Protein AF-A0A7W0M5Y1-F1 (afdb_monomer)

Foldseek 3Di:
DCPVVVVVVVVVVVVVVVVLVVVLVQLQVLQVVVAWDWDDDPNDIDTHRHHPVNSVVSVVD

Radius of gyration: 15.65 Å; Cα contacts (8 Å, |Δi|>4): 41; chains: 1; bounding box: 40×18×38 Å

Nearest PDB structures (foldseek):
  6ekm-assembly1_A  TM=3.727E-01  e=5.730E+00  Mus musculus
  4aez-assembly3_H  TM=3.314E-01  e=8.074E+00  Schizosaccharomyces pombe
  6kto-assembly1_A  TM=3.734E-01  e=9.261E+00  Homo sapiens
  6ekl-assembly1_A  TM=3.500E-01  e=8.074E+00  Mus musculus

Mean predicted aligned error: 8.55 Å

Secondary structure (DSSP, 8-state):
--HHHHHHHHHHHHHHHHHHHHHHHHHHHHHHHT--EEEEETTEEEEEPPPHHHHHHTTT-

Structure (mmCIF, N/CA/C/O backbone):
data_AF-A0A7W0M5Y1-F1
#
_entry.id   AF-A0A7W0M5Y1-F1
#
loop_
_atom_site.group_PDB
_atom_site.id
_atom_site.type_symbol
_atom_site.label_atom_id
_atom_site.label_alt_id
_atom_site.label_comp_id
_atom_site.label_asym_id
_atom_site.label_entity_id
_atom_site.label_seq_id
_atom_site.pdbx_PDB_ins_code
_atom_site.Cartn_x
_atom_site.Cartn_y
_atom_site.Cartn_z
_atom_site.occupancy
_atom_site.B_iso_or_equiv
_atom_site.auth_seq_id
_atom_site.auth_comp_id
_atom_site.auth_asym_id
_atom_site.auth_atom_id
_atom_site.pdbx_PDB_model_num
ATOM 1 N N . MET A 1 1 ? 31.957 -6.254 -25.204 1.00 49.38 1 MET A N 1
ATOM 2 C CA . MET A 1 1 ? 31.630 -5.703 -23.873 1.00 49.38 1 MET A CA 1
ATOM 3 C C . MET A 1 1 ? 30.254 -5.069 -24.024 1.00 49.38 1 MET A C 1
ATOM 5 O O . MET A 1 1 ? 30.145 -4.086 -24.740 1.00 49.38 1 MET A O 1
ATOM 9 N N . ASN A 1 2 ? 29.197 -5.720 -23.530 1.00 52.53 2 ASN A N 1
ATOM 10 C CA . ASN A 1 2 ? 27.805 -5.319 -23.785 1.00 52.53 2 ASN A CA 1
ATOM 11 C C . ASN A 1 2 ? 27.381 -4.256 -22.765 1.00 52.53 2 ASN A C 1
ATOM 13 O O . ASN A 1 2 ? 26.703 -4.561 -21.788 1.00 52.53 2 ASN A O 1
ATOM 17 N N . VAL A 1 3 ? 27.841 -3.025 -22.984 1.00 58.84 3 VAL A N 1
ATOM 18 C CA . VAL A 1 3 ? 27.680 -1.883 -22.065 1.00 58.84 3 VAL A CA 1
ATOM 19 C C . VAL A 1 3 ? 26.199 -1.540 -21.814 1.00 58.84 3 VAL A C 1
ATOM 21 O O . VAL A 1 3 ? 25.835 -1.094 -20.730 1.00 58.84 3 VAL A O 1
ATOM 24 N N . ASP A 1 4 ? 25.321 -1.855 -22.771 1.00 61.97 4 ASP A N 1
ATOM 25 C CA . ASP A 1 4 ? 23.881 -1.567 -22.709 1.00 61.97 4 ASP A CA 1
ATOM 26 C C . ASP A 1 4 ? 23.107 -2.421 -21.688 1.00 61.97 4 ASP A C 1
ATOM 28 O O . ASP A 1 4 ? 22.036 -2.024 -21.219 1.00 61.97 4 ASP A O 1
ATOM 32 N N . ASN A 1 5 ? 23.614 -3.611 -21.347 1.00 61.19 5 ASN A N 1
ATOM 33 C CA . ASN A 1 5 ? 22.919 -4.527 -20.439 1.00 61.19 5 ASN A CA 1
ATOM 34 C C . ASN A 1 5 ? 23.143 -4.149 -18.965 1.00 61.19 5 ASN A C 1
ATOM 36 O O . ASN A 1 5 ? 22.215 -4.218 -18.157 1.00 61.19 5 ASN A O 1
ATOM 40 N N . ASP A 1 6 ? 24.348 -3.681 -18.633 1.00 61.41 6 ASP A N 1
ATOM 41 C CA . ASP A 1 6 ? 24.705 -3.258 -17.274 1.00 61.41 6 ASP A CA 1
ATOM 42 C C . ASP A 1 6 ? 24.037 -1.926 -16.898 1.00 61.41 6 ASP A C 1
ATOM 44 O O . ASP A 1 6 ? 23.559 -1.758 -15.774 1.00 61.41 6 ASP A O 1
ATOM 48 N N . GLU A 1 7 ? 23.909 -0.999 -17.853 1.00 63.41 7 GLU A N 1
ATOM 49 C CA . GLU A 1 7 ? 23.293 0.310 -17.613 1.00 63.41 7 GLU A CA 1
ATOM 50 C C . GLU A 1 7 ? 21.773 0.212 -17.375 1.00 63.41 7 GLU A C 1
ATOM 52 O O . GLU A 1 7 ? 21.208 0.897 -16.515 1.00 63.41 7 GLU A O 1
ATOM 57 N N . ARG A 1 8 ? 21.096 -0.701 -18.089 1.00 62.22 8 ARG A N 1
ATOM 58 C CA . ARG A 1 8 ? 19.681 -1.030 -17.850 1.00 62.22 8 ARG A CA 1
ATOM 59 C C . ARG A 1 8 ? 19.480 -1.675 -16.484 1.00 62.22 8 ARG A C 1
ATOM 61 O O . ARG A 1 8 ? 18.564 -1.281 -15.761 1.00 62.22 8 ARG A O 1
ATOM 68 N N . ALA A 1 9 ? 20.338 -2.627 -16.120 1.00 62.84 9 ALA A N 1
ATOM 69 C CA . ALA A 1 9 ? 20.273 -3.302 -14.828 1.00 62.84 9 ALA A CA 1
ATOM 70 C C . ALA A 1 9 ? 20.459 -2.325 -13.653 1.00 62.84 9 ALA A C 1
ATOM 72 O O . ALA A 1 9 ? 19.770 -2.453 -12.640 1.00 62.84 9 ALA A O 1
ATOM 73 N N . PHE A 1 10 ? 21.336 -1.326 -13.795 1.00 61.44 10 PHE A N 1
ATOM 74 C CA . PHE A 1 10 ? 21.529 -0.274 -12.795 1.00 61.44 10 PHE A CA 1
ATOM 75 C C . PHE A 1 10 ? 20.272 0.595 -12.620 1.00 61.44 10 PHE A C 1
ATOM 77 O O . PHE A 1 10 ? 19.746 0.703 -11.512 1.00 61.44 10 PHE A O 1
ATOM 84 N N . LYS A 1 11 ? 19.706 1.115 -13.720 1.00 76.81 11 LYS A N 1
ATOM 85 C CA . LYS A 1 11 ? 18.480 1.939 -13.680 1.00 76.81 11 LYS A CA 1
ATOM 86 C C . LYS A 1 11 ? 17.277 1.187 -13.097 1.00 76.81 11 LYS A C 1
ATOM 88 O O . LYS A 1 11 ? 16.484 1.770 -12.363 1.00 76.81 11 LYS A O 1
ATOM 93 N N . LEU A 1 12 ? 17.143 -0.108 -13.388 1.00 72.44 12 LEU A N 1
ATOM 94 C CA . LEU A 1 12 ? 16.078 -0.957 -12.839 1.00 72.44 12 LEU A CA 1
ATOM 95 C C . LEU A 1 12 ? 16.180 -1.123 -11.316 1.00 72.44 12 LEU A C 1
ATOM 97 O O . LEU A 1 12 ? 15.161 -1.024 -10.632 1.00 72.44 12 LEU A O 1
ATOM 101 N N . LYS A 1 13 ? 17.392 -1.317 -10.778 1.00 76.50 13 LYS A N 1
ATOM 102 C CA . LYS A 1 13 ? 17.614 -1.432 -9.325 1.00 76.50 13 LYS A CA 1
ATOM 103 C C . LYS A 1 13 ? 17.216 -0.157 -8.582 1.00 76.50 13 LYS A C 1
ATOM 105 O O . LYS A 1 13 ? 16.575 -0.234 -7.533 1.00 76.50 13 LYS A O 1
ATOM 110 N N . ASP A 1 14 ? 17.533 1.005 -9.144 1.00 85.12 14 ASP A N 1
ATOM 111 C CA . ASP A 1 14 ? 17.178 2.292 -8.540 1.00 85.12 14 ASP A CA 1
ATOM 112 C C . ASP A 1 14 ? 15.664 2.537 -8.543 1.00 85.12 14 ASP A C 1
ATOM 114 O O . ASP A 1 14 ? 15.099 3.006 -7.546 1.00 85.12 14 ASP A O 1
ATOM 118 N N . ILE A 1 15 ? 14.991 2.164 -9.636 1.00 86.88 15 ILE A N 1
ATOM 119 C CA . ILE A 1 15 ? 13.531 2.241 -9.765 1.00 86.88 15 ILE A CA 1
ATOM 120 C C . ILE A 1 15 ? 12.851 1.315 -8.752 1.00 86.88 15 ILE A C 1
ATOM 122 O O . ILE A 1 15 ? 11.940 1.746 -8.040 1.00 86.88 15 ILE A O 1
ATOM 126 N N . GLU A 1 16 ? 13.309 0.067 -8.628 1.00 90.31 16 GLU A N 1
ATOM 127 C CA . GLU A 1 16 ? 12.760 -0.884 -7.658 1.00 90.31 16 GLU A CA 1
ATOM 128 C C . GLU A 1 16 ? 12.917 -0.370 -6.219 1.00 90.31 16 GLU A C 1
ATOM 130 O O . GLU A 1 16 ? 11.965 -0.389 -5.433 1.00 90.31 16 GLU A O 1
ATOM 135 N N . ALA A 1 17 ? 14.096 0.153 -5.873 1.00 89.38 17 ALA A N 1
ATOM 136 C CA . ALA A 1 17 ? 14.348 0.713 -4.552 1.00 89.38 17 ALA A CA 1
ATOM 137 C C . ALA A 1 17 ? 13.438 1.919 -4.255 1.00 89.38 17 ALA A C 1
ATOM 139 O O . ALA A 1 17 ? 12.919 2.049 -3.143 1.00 89.38 17 ALA A O 1
ATOM 140 N N . ALA A 1 18 ? 13.207 2.793 -5.240 1.00 90.31 18 ALA A N 1
ATOM 141 C CA . ALA A 1 18 ? 12.287 3.919 -5.103 1.00 90.31 18 ALA A CA 1
ATOM 142 C C . ALA A 1 18 ? 10.837 3.459 -4.878 1.00 90.31 18 ALA A C 1
ATOM 144 O O . ALA A 1 18 ? 10.172 3.962 -3.969 1.00 90.31 18 ALA A O 1
ATOM 145 N N . LEU A 1 19 ? 10.377 2.461 -5.637 1.00 90.94 19 LEU A N 1
ATOM 146 C CA . LEU A 1 19 ? 9.052 1.853 -5.484 1.00 90.94 19 LEU A CA 1
ATOM 147 C C . LEU A 1 19 ? 8.864 1.224 -4.100 1.00 90.94 19 LEU A C 1
ATOM 149 O O . LEU A 1 19 ? 7.850 1.475 -3.449 1.00 90.94 19 LEU A O 1
ATOM 153 N N . ARG A 1 20 ? 9.854 0.473 -3.602 1.00 91.62 20 ARG A N 1
ATOM 154 C CA . ARG A 1 20 ? 9.813 -0.119 -2.252 1.00 91.62 20 ARG A CA 1
ATOM 155 C C . ARG A 1 20 ? 9.669 0.949 -1.168 1.00 91.62 20 ARG A C 1
ATOM 157 O O . ARG A 1 20 ? 8.837 0.804 -0.273 1.00 91.62 20 ARG A O 1
ATOM 164 N N . ARG A 1 21 ? 10.421 2.052 -1.271 1.00 92.44 21 ARG A N 1
ATOM 165 C CA . ARG A 1 21 ? 10.303 3.187 -0.337 1.00 92.44 21 ARG A CA 1
ATOM 166 C C . ARG A 1 21 ? 8.926 3.847 -0.405 1.00 92.44 21 ARG A C 1
ATOM 168 O O . ARG A 1 21 ? 8.343 4.142 0.639 1.00 92.44 21 ARG A O 1
ATOM 175 N N . ALA A 1 22 ? 8.398 4.062 -1.609 1.00 92.12 22 ALA A N 1
ATOM 176 C CA . ALA A 1 22 ? 7.071 4.641 -1.800 1.00 92.12 22 ALA A CA 1
ATOM 177 C C . ALA A 1 22 ? 5.976 3.754 -1.184 1.00 92.12 22 ALA A C 1
ATOM 179 O O . ALA A 1 22 ? 5.141 4.250 -0.427 1.00 92.12 22 ALA A O 1
ATOM 180 N N . ALA A 1 23 ? 6.038 2.441 -1.422 1.00 91.88 23 ALA A N 1
ATOM 181 C CA . ALA A 1 23 ? 5.105 1.469 -0.860 1.00 91.88 23 ALA A CA 1
ATOM 182 C C . ALA A 1 23 ? 5.155 1.432 0.676 1.00 91.88 23 ALA A C 1
ATOM 184 O O . ALA A 1 23 ? 4.112 1.463 1.32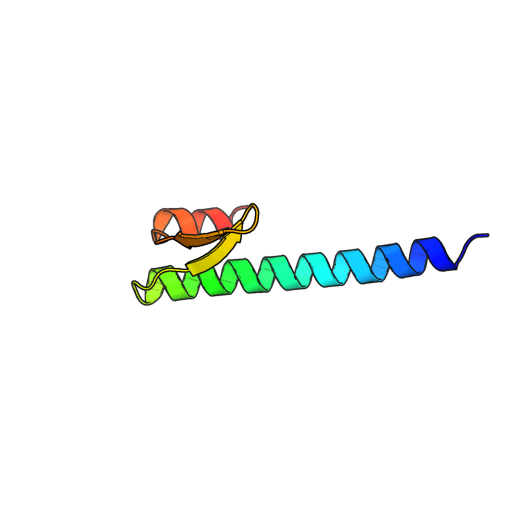8 1.00 91.88 23 ALA A O 1
ATOM 185 N N . ALA A 1 24 ? 6.356 1.428 1.265 1.00 92.19 24 ALA A N 1
ATOM 186 C CA . ALA A 1 24 ? 6.522 1.463 2.717 1.00 92.19 24 ALA A CA 1
ATOM 187 C C . ALA A 1 24 ? 5.908 2.730 3.333 1.00 92.19 24 ALA A C 1
ATOM 189 O O . ALA A 1 24 ? 5.218 2.670 4.351 1.00 92.19 24 ALA A O 1
ATOM 190 N N . ARG A 1 25 ? 6.110 3.886 2.688 1.00 93.62 25 ARG A N 1
ATOM 191 C CA . ARG A 1 25 ? 5.528 5.155 3.137 1.00 93.62 25 ARG A CA 1
ATOM 192 C C . ARG A 1 25 ? 4.004 5.163 3.027 1.00 93.62 25 ARG A C 1
ATOM 194 O O . ARG A 1 25 ? 3.358 5.616 3.964 1.00 93.62 25 ARG A O 1
ATOM 201 N N . ALA A 1 26 ? 3.447 4.652 1.930 1.00 93.00 26 ALA A N 1
ATOM 202 C CA . ALA A 1 26 ? 2.001 4.558 1.741 1.00 93.00 26 ALA A CA 1
ATOM 203 C C . ALA A 1 26 ? 1.344 3.691 2.826 1.00 93.00 26 ALA A C 1
ATOM 205 O O . ALA A 1 26 ? 0.381 4.126 3.448 1.00 93.00 26 ALA A O 1
ATOM 206 N N . ARG A 1 27 ? 1.919 2.515 3.120 1.00 93.44 27 ARG A N 1
ATOM 207 C CA . ARG A 1 27 ? 1.435 1.608 4.177 1.00 93.44 27 ARG A CA 1
ATOM 208 C C . ARG A 1 27 ? 1.471 2.243 5.563 1.00 93.44 27 ARG A C 1
ATOM 210 O O . ARG A 1 27 ? 0.534 2.077 6.332 1.00 93.44 27 ARG A O 1
ATOM 217 N N . ARG A 1 28 ? 2.526 3.002 5.865 1.00 91.69 28 ARG A N 1
ATOM 218 C CA . ARG A 1 28 ? 2.630 3.734 7.130 1.00 91.69 28 ARG A CA 1
ATOM 219 C C . ARG A 1 28 ? 1.550 4.807 7.265 1.00 91.69 28 ARG A C 1
ATOM 221 O O . ARG A 1 28 ? 0.884 4.845 8.288 1.00 91.69 28 ARG A O 1
ATOM 228 N N . ILE A 1 29 ? 1.370 5.644 6.241 1.00 92.75 29 ILE A N 1
ATOM 229 C CA . ILE A 1 29 ? 0.334 6.688 6.257 1.00 92.75 29 ILE A CA 1
ATOM 230 C C . ILE A 1 29 ? -1.042 6.044 6.419 1.00 92.75 29 ILE A C 1
ATOM 232 O O . ILE A 1 29 ? -1.795 6.462 7.280 1.00 92.75 29 ILE A O 1
ATOM 236 N N . ALA A 1 30 ? -1.327 4.987 5.656 1.00 94.25 30 ALA A N 1
ATOM 237 C CA . ALA A 1 30 ? -2.577 4.240 5.735 1.00 94.25 30 ALA A CA 1
ATOM 238 C C . ALA A 1 30 ? -2.884 3.714 7.147 1.00 94.25 30 ALA A C 1
ATOM 240 O O . ALA A 1 30 ? -4.008 3.867 7.621 1.00 94.25 30 ALA A O 1
ATOM 241 N N . ALA A 1 31 ? -1.880 3.152 7.829 1.00 92.56 31 ALA A N 1
ATOM 242 C CA . ALA A 1 31 ? -2.016 2.717 9.216 1.00 92.56 31 ALA A CA 1
ATOM 243 C C . ALA A 1 31 ? -2.270 3.903 10.168 1.00 92.56 31 ALA A C 1
ATOM 245 O O . ALA A 1 31 ? -3.175 3.832 10.993 1.00 92.56 31 ALA A O 1
ATOM 246 N N . GLU A 1 32 ? -1.523 5.006 10.017 1.00 92.88 32 GLU A N 1
ATOM 247 C CA . GLU A 1 32 ? -1.660 6.225 10.836 1.00 92.88 32 GLU A CA 1
ATOM 248 C C . GLU A 1 32 ? -3.030 6.914 10.649 1.00 92.88 32 GLU A C 1
ATOM 250 O O . GLU A 1 32 ? -3.585 7.459 11.600 1.00 92.88 32 GLU A O 1
ATOM 255 N N . THR A 1 33 ? -3.588 6.906 9.434 1.00 94.31 33 THR A N 1
ATOM 256 C CA . THR A 1 33 ? -4.845 7.600 9.100 1.00 94.31 33 THR A CA 1
ATOM 257 C C . THR A 1 33 ? -6.076 6.700 9.125 1.00 94.31 33 THR A C 1
ATOM 259 O O . THR A 1 33 ? -7.184 7.189 8.906 1.00 94.31 33 THR A O 1
ATOM 262 N N . GLY A 1 34 ? -5.913 5.396 9.364 1.00 92.69 34 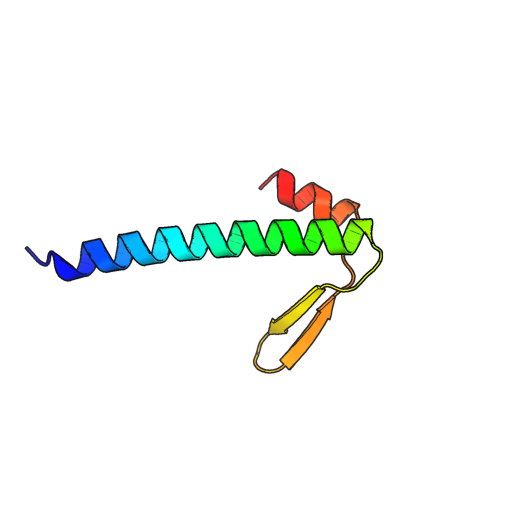GLY A N 1
ATOM 263 C CA . GLY A 1 34 ? -7.015 4.432 9.342 1.00 92.69 34 GLY A CA 1
ATOM 264 C C . GLY A 1 34 ? -7.663 4.278 7.961 1.00 92.69 34 GLY A C 1
ATOM 265 O O . GLY A 1 34 ? -8.856 3.997 7.863 1.00 92.69 34 GLY A O 1
ATOM 266 N N . THR A 1 35 ? -6.899 4.486 6.887 1.00 94.81 35 THR A N 1
ATOM 267 C CA . THR A 1 35 ? -7.376 4.389 5.495 1.00 94.81 35 THR A CA 1
ATOM 268 C C . THR A 1 35 ? -6.731 3.203 4.780 1.00 94.81 35 THR A C 1
ATOM 270 O O . THR A 1 35 ? -5.575 2.902 5.069 1.00 94.81 35 THR A O 1
ATOM 273 N N . PRO A 1 36 ? -7.398 2.551 3.814 1.00 95.44 36 PRO A N 1
ATOM 274 C CA . PRO A 1 36 ? -6.816 1.415 3.105 1.00 95.44 36 PRO A CA 1
ATOM 275 C C . PRO A 1 36 ? -5.704 1.843 2.136 1.00 95.44 36 PRO A C 1
ATOM 277 O O . PRO A 1 36 ? -5.729 2.933 1.561 1.00 95.44 36 PRO A O 1
ATOM 280 N N . VAL A 1 37 ? -4.745 0.948 1.896 1.00 95.56 37 VAL A N 1
ATOM 281 C CA . VA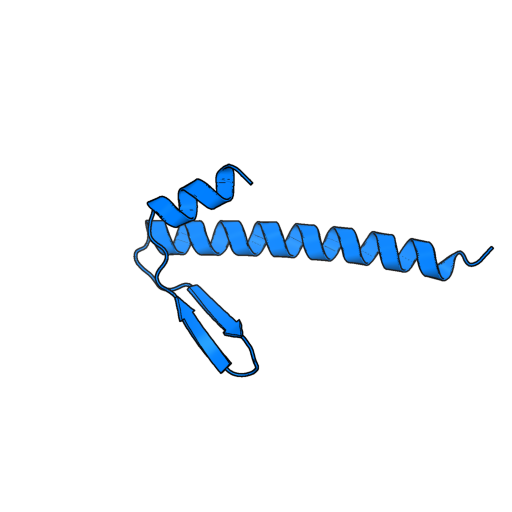L A 1 37 ? -3.823 1.045 0.758 1.00 95.56 37 VAL A CA 1
ATOM 282 C C . VAL A 1 37 ? -4.488 0.404 -0.452 1.00 95.56 37 VAL A C 1
ATOM 284 O O . VAL A 1 37 ? -4.882 -0.759 -0.395 1.00 95.56 37 VAL A O 1
ATOM 287 N N . VAL A 1 38 ? -4.559 1.144 -1.557 1.00 94.62 38 VAL A N 1
ATOM 288 C CA . VAL A 1 38 ? -5.147 0.671 -2.817 1.00 94.62 38 VAL A CA 1
ATOM 289 C C . VAL A 1 38 ? -4.044 0.379 -3.832 1.00 94.62 38 VAL A C 1
ATOM 291 O O . VAL A 1 38 ? -3.197 1.233 -4.094 1.00 94.62 38 VAL A O 1
ATOM 294 N N . TYR A 1 39 ? -4.026 -0.824 -4.404 1.00 92.94 39 TYR A N 1
ATOM 295 C CA . TYR A 1 39 ? -3.057 -1.223 -5.434 1.00 92.94 39 TYR A CA 1
ATOM 296 C C . TYR A 1 39 ? -3.626 -2.298 -6.362 1.00 92.94 39 TYR A C 1
ATOM 298 O O . TYR A 1 39 ? -4.687 -2.861 -6.111 1.00 92.94 39 TYR A O 1
ATOM 306 N N . VAL A 1 40 ? -2.910 -2.596 -7.449 1.00 94.69 40 VAL A N 1
ATOM 307 C CA . VAL A 1 40 ? -3.291 -3.652 -8.395 1.00 94.69 40 VAL A CA 1
ATOM 308 C C . VAL A 1 40 ? -2.512 -4.933 -8.102 1.00 94.69 40 VAL A C 1
ATOM 310 O O . VAL A 1 40 ? -1.287 -4.903 -7.980 1.00 94.69 40 VAL A O 1
ATOM 313 N N . ARG A 1 41 ? -3.213 -6.066 -8.022 1.00 93.31 41 ARG A N 1
ATOM 314 C CA . ARG A 1 41 ? -2.641 -7.418 -7.932 1.00 93.31 41 ARG A CA 1
ATOM 315 C C . ARG A 1 41 ? -3.422 -8.342 -8.858 1.00 93.31 41 ARG A C 1
ATOM 317 O O . ARG A 1 41 ? -4.647 -8.363 -8.802 1.00 93.31 41 ARG A O 1
ATOM 324 N N . ASP A 1 42 ? -2.723 -9.057 -9.735 1.00 95.19 42 ASP A N 1
ATOM 325 C CA . ASP A 1 42 ? -3.327 -9.989 -10.701 1.00 95.19 42 ASP A CA 1
ATOM 326 C C . ASP A 1 42 ? -4.451 -9.353 -11.544 1.00 95.19 42 ASP A C 1
ATOM 328 O O . ASP A 1 42 ? -5.506 -9.941 -11.774 1.00 95.19 42 ASP A O 1
ATOM 332 N N . GLY A 1 43 ? -4.243 -8.096 -11.958 1.00 97.12 43 GLY A N 1
ATOM 333 C CA . GLY A 1 43 ? -5.208 -7.321 -12.746 1.00 97.12 43 GLY A CA 1
ATOM 334 C C . GLY A 1 43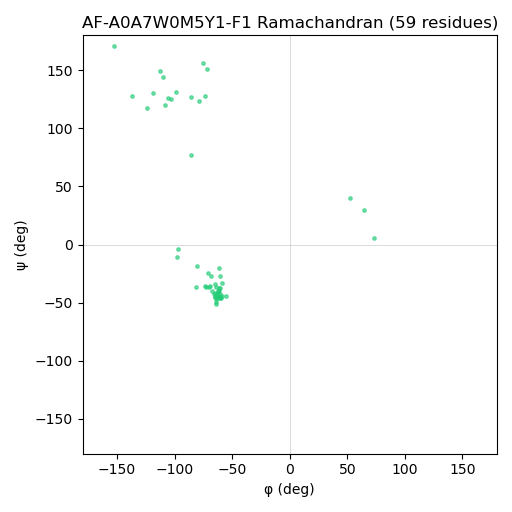 ? -6.435 -6.827 -11.971 1.00 97.12 43 GLY A C 1
ATOM 335 O O . GLY A 1 43 ? -7.334 -6.247 -12.574 1.00 97.12 43 GLY A O 1
ATOM 336 N N . LYS A 1 44 ? -6.488 -7.028 -10.651 1.00 96.44 44 LYS A N 1
ATOM 337 C CA . LYS A 1 44 ? -7.593 -6.596 -9.788 1.00 96.44 44 LYS A CA 1
ATOM 338 C C . LYS A 1 44 ? -7.156 -5.464 -8.871 1.00 96.44 44 LYS A C 1
ATOM 340 O O . LYS A 1 44 ? -6.026 -5.458 -8.387 1.00 96.44 44 LYS A O 1
ATOM 345 N N . ILE A 1 45 ? -8.070 -4.534 -8.613 1.00 96.50 45 ILE A N 1
ATOM 346 C CA . ILE A 1 45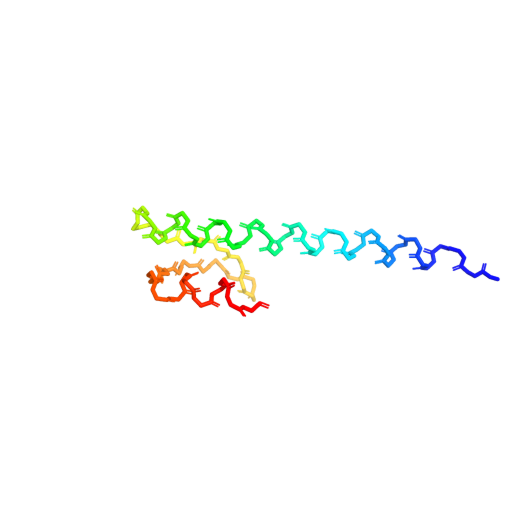 ? -7.899 -3.522 -7.570 1.00 96.50 45 ILE A CA 1
ATOM 347 C C . ILE A 1 45 ? -8.082 -4.214 -6.218 1.00 96.50 45 ILE A C 1
ATOM 349 O O . ILE A 1 45 ? -9.064 -4.925 -6.007 1.00 96.50 45 ILE A O 1
ATOM 353 N N . VAL A 1 46 ? -7.114 -4.028 -5.328 1.00 95.81 46 VAL A N 1
ATOM 354 C CA . VAL A 1 46 ? -7.113 -4.538 -3.960 1.00 95.81 46 VAL A CA 1
ATOM 355 C C . VAL A 1 46 ? -7.066 -3.352 -3.013 1.00 95.81 46 VAL A C 1
ATOM 357 O O . VAL A 1 46 ? -6.212 -2.477 -3.160 1.00 95.81 46 VAL A O 1
ATOM 360 N N . GLU A 1 47 ? -7.961 -3.358 -2.032 1.00 96.50 47 GLU A N 1
ATOM 361 C CA . GLU A 1 47 ? -7.965 -2.431 -0.905 1.00 96.50 47 GLU A CA 1
ATOM 362 C C . GLU A 1 47 ? -7.558 -3.204 0.349 1.00 96.50 47 GLU A C 1
ATOM 364 O O . GLU A 1 47 ? -8.190 -4.194 0.717 1.00 96.50 47 GLU A O 1
ATOM 369 N N . GLU A 1 48 ? -6.464 -2.791 0.979 1.00 94.19 48 GLU A N 1
ATOM 370 C CA . GLU A 1 48 ? -5.881 -3.482 2.126 1.00 94.19 48 GLU A CA 1
ATOM 371 C C . GLU A 1 48 ? -5.771 -2.514 3.304 1.00 94.19 48 GLU A C 1
ATOM 373 O O . GLU A 1 48 ? -5.043 -1.521 3.236 1.00 94.19 48 GLU A O 1
ATOM 378 N N . TYR A 1 49 ? -6.470 -2.810 4.398 1.00 92.56 49 TYR A N 1
ATOM 379 C CA . TYR A 1 49 ? -6.234 -2.138 5.673 1.00 92.56 49 TYR A CA 1
ATOM 380 C C . TYR A 1 49 ? -4.994 -2.737 6.321 1.00 92.56 49 TYR A C 1
ATOM 382 O O . TYR A 1 49 ? -4.920 -3.945 6.529 1.00 92.56 49 TYR A O 1
ATOM 390 N N . VAL A 1 50 ? -4.021 -1.883 6.624 1.00 84.69 50 VAL A N 1
ATOM 391 C CA . VAL A 1 50 ? -2.743 -2.291 7.207 1.00 84.69 50 VAL A CA 1
ATOM 392 C C . VAL A 1 50 ? -2.778 -1.956 8.689 1.00 84.69 50 VAL A C 1
ATOM 394 O O . VAL A 1 50 ? -3.031 -0.807 9.051 1.00 84.69 50 VAL A O 1
ATOM 397 N N . SER A 1 51 ? -2.530 -2.938 9.552 1.00 78.69 51 SER A N 1
ATOM 398 C CA . SER A 1 51 ? -2.419 -2.677 10.988 1.00 78.69 51 SER A CA 1
ATOM 399 C C . SER A 1 51 ? -1.085 -2.001 11.334 1.00 78.69 51 SER A C 1
ATOM 401 O O . SER A 1 51 ? -0.082 -2.154 10.632 1.00 78.69 51 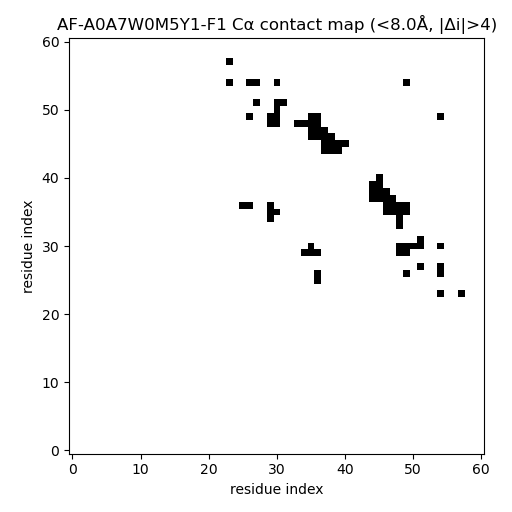SER A O 1
ATOM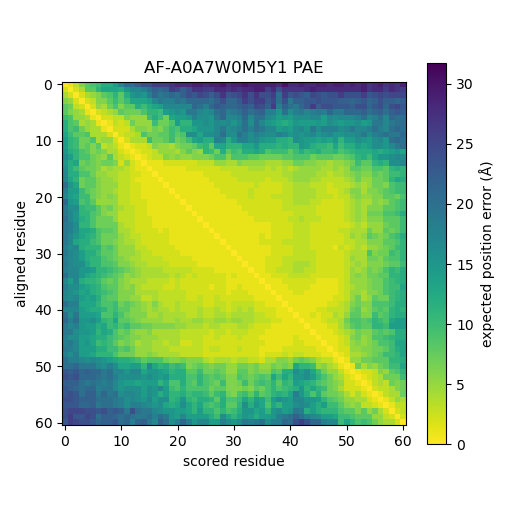 403 N N . GLU A 1 52 ? -1.028 -1.278 12.459 1.00 65.88 52 GLU A N 1
ATOM 404 C CA . GLU A 1 52 ? 0.230 -0.689 12.950 1.00 65.88 52 GLU A CA 1
ATOM 405 C C . GLU A 1 52 ? 1.318 -1.745 13.206 1.00 65.88 52 GLU A C 1
ATOM 407 O O . GLU A 1 52 ? 2.505 -1.483 12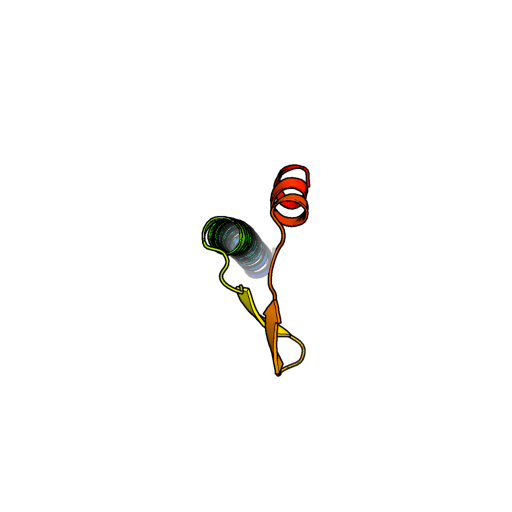.996 1.00 65.88 52 GLU A O 1
ATOM 412 N N . ALA A 1 53 ? 0.923 -2.953 13.626 1.00 67.06 53 ALA A N 1
ATOM 413 C CA . ALA A 1 53 ? 1.835 -4.075 13.826 1.00 67.06 53 ALA A CA 1
ATOM 414 C C . ALA A 1 53 ? 2.509 -4.488 12.505 1.00 67.06 53 ALA A C 1
ATOM 416 O O . ALA A 1 53 ? 3.735 -4.594 12.439 1.00 67.06 53 ALA A O 1
ATOM 417 N N . GLU A 1 54 ? 1.730 -4.613 11.430 1.00 67.94 54 GLU A N 1
ATOM 418 C CA . GLU A 1 54 ? 2.230 -4.963 10.095 1.00 67.94 54 GLU A CA 1
ATOM 419 C C . GLU A 1 54 ? 3.067 -3.836 9.471 1.00 67.94 54 GLU A C 1
ATOM 421 O O . GLU A 1 54 ? 4.084 -4.092 8.820 1.00 67.94 54 GLU A O 1
ATOM 426 N N . ALA A 1 55 ? 2.696 -2.573 9.710 1.00 63.59 55 ALA A N 1
ATOM 427 C CA . ALA A 1 55 ? 3.481 -1.420 9.270 1.00 63.59 55 ALA A CA 1
ATOM 428 C C . ALA A 1 55 ? 4.851 -1.346 9.971 1.00 63.59 55 ALA A C 1
ATOM 430 O O . ALA A 1 55 ? 5.846 -0.939 9.362 1.00 63.59 55 ALA A O 1
ATOM 431 N N . ARG A 1 56 ? 4.929 -1.761 11.243 1.00 63.06 56 ARG A N 1
ATOM 432 C CA . ARG A 1 56 ? 6.168 -1.765 12.032 1.00 63.06 56 ARG A CA 1
ATOM 433 C C . ARG A 1 56 ? 7.132 -2.874 11.611 1.00 63.06 56 ARG A C 1
ATOM 435 O O . ARG A 1 56 ? 8.340 -2.633 11.599 1.00 63.06 56 ARG A O 1
ATOM 442 N N . ASP A 1 57 ? 6.632 -4.041 11.218 1.00 61.44 57 ASP A N 1
ATOM 443 C CA . ASP A 1 57 ? 7.468 -5.151 10.742 1.00 61.44 57 ASP A CA 1
ATOM 444 C C . ASP A 1 57 ? 8.135 -4.861 9.390 1.00 61.44 57 ASP A C 1
ATOM 446 O O . ASP A 1 57 ? 9.259 -5.310 9.145 1.00 61.44 57 ASP A O 1
ATOM 450 N N . LEU A 1 58 ? 7.533 -4.000 8.561 1.00 60.56 58 LEU A N 1
ATOM 451 C CA . LEU A 1 58 ? 8.167 -3.475 7.345 1.00 60.56 58 LEU A CA 1
ATOM 452 C C . LEU A 1 58 ? 9.453 -2.669 7.622 1.00 60.56 58 LEU A C 1
ATOM 454 O O . LEU A 1 58 ? 10.258 -2.485 6.718 1.00 60.56 58 LEU A O 1
ATOM 458 N N . LYS A 1 59 ? 9.653 -2.180 8.855 1.00 55.88 59 LYS A N 1
ATOM 459 C CA . LYS A 1 59 ? 10.839 -1.408 9.272 1.00 55.88 59 LYS A CA 1
ATOM 460 C C . LYS A 1 59 ? 12.047 -2.296 9.603 1.00 55.88 59 LYS A C 1
ATOM 462 O O . LYS A 1 59 ? 13.159 -1.785 9.705 1.00 55.88 59 LYS A O 1
ATOM 467 N N . LYS A 1 60 ? 11.829 -3.595 9.847 1.00 57.97 60 LYS A N 1
ATOM 468 C CA . LYS A 1 60 ? 12.863 -4.551 10.290 1.00 57.97 60 LYS A CA 1
ATOM 469 C C . LYS A 1 60 ? 13.458 -5.399 9.158 1.00 57.97 60 LYS A C 1
ATOM 471 O O . LYS A 1 60 ? 14.435 -6.098 9.414 1.00 57.97 60 LYS A O 1
ATOM 476 N N . ARG A 1 61 ? 12.858 -5.372 7.966 1.00 51.25 61 ARG A N 1
ATOM 477 C CA . ARG A 1 61 ? 13.284 -6.107 6.765 1.00 51.25 61 ARG A CA 1
ATOM 478 C C . ARG A 1 61 ? 14.001 -5.185 5.791 1.00 51.25 61 ARG A C 1
ATOM 480 O O . ARG A 1 61 ? 14.924 -5.692 5.122 1.00 51.25 61 ARG A O 1
#

pLDDT: mean 81.13, std 15.4, range [49.38, 97.12]

Solvent-accessible surface area (backbone atoms only — not comparable to full-atom values): 3629 Å² total; per-residue (Å²): 132,73,66,71,60,59,56,51,54,52,55,50,55,54,51,51,53,50,50,53,52,49,52,54,51,49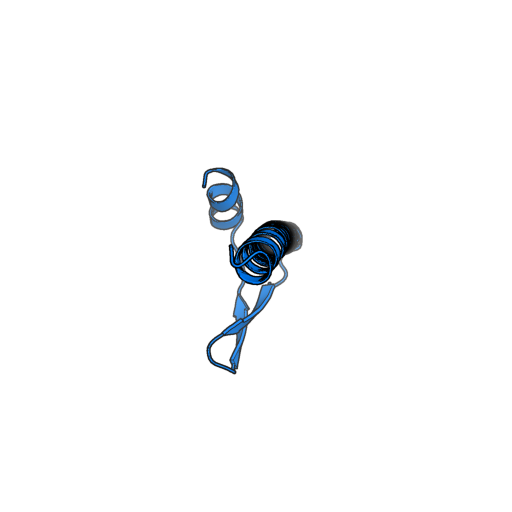,42,42,51,19,32,75,70,77,38,60,43,75,48,76,56,96,92,35,84,42,76,42,78,47,49,64,70,62,45,53,54,66,75,78,113

Sequence (61 aa):
MNVDNDERAFKLKDIEAALRRAAARARRIAAETGTPVVYVRDGKIVEEYVSEAEARDLKKR